Protein AF-A0A6J4WET4-F1 (afdb_monomer)

Mean predicted aligned error: 4.83 Å

Secondary structure (DSSP, 8-state):
-HHHHHHHHHTT-TTTTGGG-BTTHHHHHS---B-TTSHHHHHHHHHHHHHHHTTSSGGGHHHHHH--B-SS--HHHHHHHHHHHHHHHHHHHHTT--SS--HHHHHHHHHTSTT--B-STT---

pLDDT: mean 90.38, std 11.82, range [36.28, 98.25]

Radius of gyration: 15.35 Å; Cα contacts (8 Å, |Δi|>4): 142; chains: 1; bounding box: 39×30×39 Å

Solvent-accessible surface area (backbone atoms only — not comparable to full-atom values): 6963 Å² total; per-residue (Å²): 106,51,70,52,48,48,55,16,29,59,73,61,41,95,58,21,53,66,66,31,43,34,55,63,36,62,68,69,50,44,86,61,56,18,15,63,90,39,71,72,34,30,53,50,38,52,50,51,51,50,39,31,74,73,66,44,67,54,90,44,44,70,50,55,74,76,51,38,64,43,85,43,88,34,64,70,38,52,51,39,21,48,55,44,38,54,57,54,50,52,51,39,50,71,71,75,56,57,91,51,58,53,48,70,54,49,30,53,22,46,52,42,22,81,91,43,45,67,46,83,90,76,83,83,129

Foldseek 3Di:
DLVQLVVQLVVCPDCSQVLLQKVPLVVLSHQQQAACVDPVSVVVNVVVLVCCVVPHPVVCVVVNVVPRHNNDHCVQQVVQLVVLCVVQVVVCCVVPNDSHDDSPSSNSSSVSGPPMDGNPPPPDD

Structure (mmCIF, N/CA/C/O backbone):
data_AF-A0A6J4WET4-F1
#
_entry.id   AF-A0A6J4WET4-F1
#
loop_
_atom_site.group_PDB
_atom_site.id
_atom_site.type_symbol
_atom_site.label_atom_id
_atom_site.label_alt_id
_atom_site.label_comp_id
_atom_site.label_asym_id
_atom_site.label_entity_id
_atom_site.label_seq_id
_atom_site.pdbx_PDB_ins_code
_atom_site.Cartn_x
_atom_site.Cartn_y
_atom_site.Cartn_z
_atom_site.occupancy
_atom_site.B_iso_or_equiv
_atom_site.auth_seq_id
_atom_site.auth_comp_id
_atom_site.auth_asym_id
_atom_site.auth_atom_id
_atom_site.pdbx_PDB_model_num
ATOM 1 N N . MET A 1 1 ? -5.208 -4.267 -2.795 1.00 93.81 1 MET A N 1
ATOM 2 C CA . MET A 1 1 ? -3.913 -3.807 -3.335 1.00 93.81 1 MET A CA 1
ATOM 3 C C . MET A 1 1 ? -2.748 -4.424 -2.567 1.00 93.81 1 MET A C 1
ATOM 5 O O . MET A 1 1 ? -2.194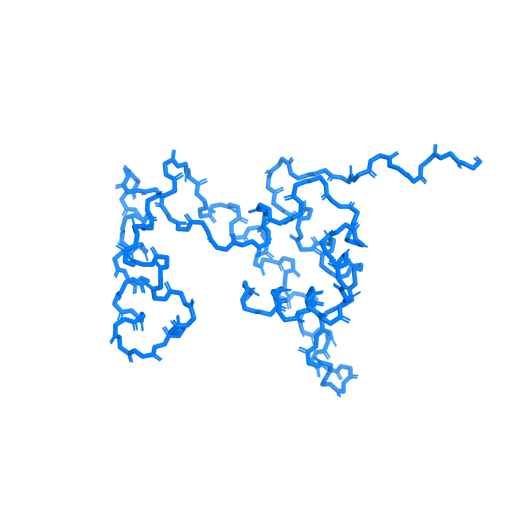 -5.370 -3.092 1.00 93.81 1 MET A O 1
ATOM 9 N N . PHE A 1 2 ? -2.435 -4.007 -1.330 1.00 95.06 2 PHE A N 1
ATOM 10 C CA . PHE A 1 2 ? -1.256 -4.502 -0.584 1.00 95.06 2 PHE A CA 1
ATOM 11 C C . PHE A 1 2 ? -1.143 -6.025 -0.460 1.00 95.06 2 PHE A C 1
ATOM 13 O O . PHE A 1 2 ? -0.083 -6.573 -0.719 1.00 95.06 2 PHE A O 1
ATOM 20 N N . ARG A 1 3 ? -2.248 -6.718 -0.157 1.00 93.06 3 ARG A N 1
ATOM 21 C CA . ARG A 1 3 ? -2.295 -8.189 -0.157 1.00 93.06 3 ARG A CA 1
ATOM 22 C C . ARG A 1 3 ? -1.837 -8.790 -1.495 1.00 93.06 3 ARG A C 1
ATOM 24 O O . ARG A 1 3 ? -1.048 -9.719 -1.512 1.00 93.06 3 ARG A O 1
ATOM 31 N N . VAL A 1 4 ? -2.319 -8.241 -2.611 1.00 93.75 4 VAL A N 1
ATOM 32 C CA . VAL A 1 4 ? -1.961 -8.711 -3.961 1.00 93.75 4 VAL A CA 1
ATOM 33 C C . VAL A 1 4 ? -0.497 -8.409 -4.267 1.00 93.75 4 VAL A C 1
ATOM 35 O O . VAL A 1 4 ? 0.180 -9.266 -4.816 1.00 93.75 4 VAL A O 1
ATOM 38 N N . ILE A 1 5 ? -0.001 -7.226 -3.884 1.00 95.69 5 ILE A N 1
ATOM 39 C CA . ILE A 1 5 ? 1.420 -6.873 -4.017 1.00 95.69 5 ILE A CA 1
ATOM 40 C C . ILE A 1 5 ? 2.277 -7.895 -3.268 1.00 95.69 5 ILE A C 1
ATOM 42 O O . ILE A 1 5 ? 3.166 -8.472 -3.874 1.00 95.69 5 ILE A O 1
ATOM 46 N N . HIS A 1 6 ? 1.960 -8.176 -2.000 1.00 94.12 6 HIS A N 1
ATOM 47 C CA . HIS A 1 6 ? 2.685 -9.153 -1.185 1.00 94.12 6 HIS A CA 1
ATOM 48 C C . HIS A 1 6 ? 2.751 -10.531 -1.849 1.00 94.12 6 HIS A C 1
ATOM 50 O O . HIS A 1 6 ? 3.841 -11.029 -2.099 1.00 94.12 6 HIS A O 1
ATOM 56 N N . PHE A 1 7 ? 1.599 -11.099 -2.218 1.00 92.81 7 PHE A N 1
ATOM 57 C CA . PHE A 1 7 ? 1.554 -12.401 -2.888 1.00 92.81 7 PHE A CA 1
ATOM 58 C C . PHE A 1 7 ? 2.285 -12.405 -4.232 1.00 92.81 7 PHE A C 1
ATOM 60 O O . PHE A 1 7 ? 2.899 -13.399 -4.605 1.00 92.81 7 PHE A O 1
ATOM 67 N N . SER A 1 8 ? 2.231 -11.295 -4.970 1.00 94.81 8 SER A N 1
ATOM 68 C CA . SER A 1 8 ? 2.933 -11.192 -6.248 1.00 94.81 8 SER A CA 1
ATOM 69 C C . SER A 1 8 ? 4.440 -11.139 -6.063 1.00 94.81 8 SER A C 1
ATOM 71 O O . SER A 1 8 ? 5.154 -11.726 -6.861 1.00 94.81 8 SER A O 1
ATOM 73 N N . VAL A 1 9 ? 4.917 -10.477 -5.008 1.00 95.62 9 VAL A N 1
ATOM 74 C CA . VAL A 1 9 ? 6.337 -10.451 -4.654 1.00 95.62 9 VAL A CA 1
ATOM 75 C 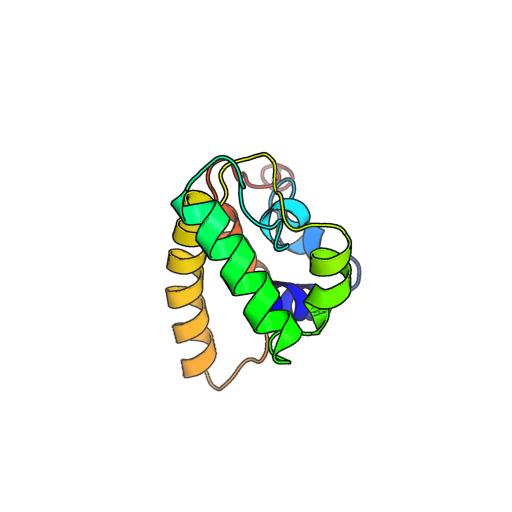C . VAL A 1 9 ? 6.823 -11.822 -4.206 1.00 95.62 9 VAL A C 1
ATOM 77 O O . VAL A 1 9 ? 7.869 -12.255 -4.669 1.00 95.62 9 VAL A O 1
ATOM 80 N N . GLU A 1 10 ? 6.057 -12.536 -3.380 1.00 93.94 10 GLU A N 1
ATOM 81 C CA . GLU A 1 10 ? 6.395 -13.915 -2.998 1.00 93.94 10 GLU A CA 1
ATOM 82 C C . GLU A 1 10 ? 6.505 -14.831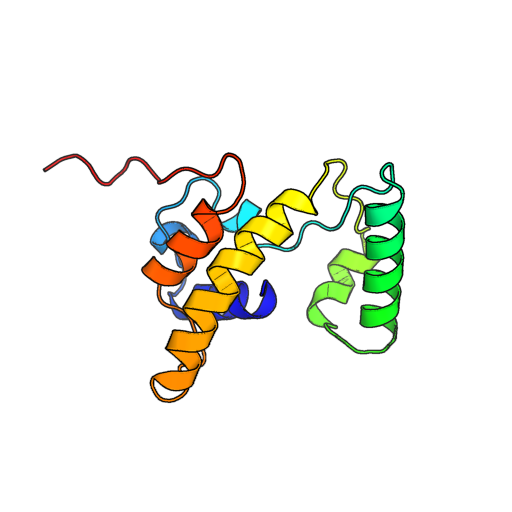 -4.226 1.00 93.94 10 GLU A C 1
ATOM 84 O O . GLU A 1 10 ? 7.403 -15.666 -4.300 1.00 93.94 10 GLU A O 1
ATOM 89 N N . ALA A 1 11 ? 5.650 -14.629 -5.235 1.00 93.31 11 ALA A N 1
ATOM 90 C CA . ALA A 1 11 ? 5.710 -15.366 -6.496 1.00 93.31 11 ALA A CA 1
ATOM 91 C C . ALA A 1 11 ? 6.935 -15.022 -7.372 1.00 93.31 11 ALA A C 1
ATOM 93 O O . ALA A 1 11 ? 7.252 -15.783 -8.285 1.00 93.31 11 ALA A O 1
ATOM 94 N N . LEU A 1 12 ? 7.628 -13.904 -7.117 1.00 93.56 12 LEU A N 1
ATOM 95 C CA . LEU A 1 12 ? 8.895 -13.561 -7.778 1.00 93.56 12 LEU A CA 1
ATOM 96 C C . LEU A 1 12 ? 10.109 -14.261 -7.140 1.00 93.56 12 LEU A C 1
ATOM 98 O O . LEU A 1 12 ? 11.200 -14.198 -7.704 1.00 93.56 12 LEU A O 1
ATOM 102 N N . GLY A 1 13 ? 9.931 -14.939 -6.002 1.00 92.25 13 GLY A N 1
ATOM 103 C CA . GLY A 1 13 ? 10.987 -15.655 -5.288 1.00 92.25 13 GLY A CA 1
ATOM 104 C C . GLY A 1 13 ? 11.659 -14.833 -4.184 1.00 92.25 13 GLY A C 1
ATOM 105 O O . GLY A 1 13 ? 11.167 -13.785 -3.768 1.00 92.25 13 GLY A O 1
ATOM 106 N N . GLU A 1 14 ? 12.794 -15.336 -3.693 1.00 87.31 14 GLU A N 1
ATOM 107 C CA . GLU A 1 14 ? 13.473 -14.851 -2.478 1.00 87.31 14 GLU A CA 1
ATOM 108 C C . GLU A 1 14 ? 13.873 -13.364 -2.549 1.00 87.31 14 GLU A C 1
ATOM 110 O O . GLU A 1 14 ? 13.685 -12.629 -1.583 1.00 87.31 14 GLU A O 1
ATOM 115 N N . ASN A 1 15 ? 14.284 -12.885 -3.730 1.00 90.25 15 ASN A N 1
ATOM 116 C CA . ASN A 1 15 ? 14.648 -11.482 -3.990 1.00 90.25 15 ASN A CA 1
ATOM 117 C C . ASN A 1 15 ? 13.522 -10.703 -4.693 1.00 90.25 15 ASN A C 1
ATOM 119 O O . ASN A 1 15 ? 13.765 -9.803 -5.501 1.00 90.25 15 ASN A O 1
ATOM 123 N N . GLY A 1 16 ? 12.266 -11.074 -4.435 1.00 92.88 16 GLY A N 1
ATOM 124 C CA . GLY A 1 16 ? 11.121 -10.554 -5.176 1.00 92.88 16 GLY A CA 1
ATOM 125 C C . GLY A 1 16 ? 10.957 -9.033 -5.101 1.00 92.88 16 GLY A C 1
ATOM 126 O O . GLY A 1 16 ? 10.470 -8.442 -6.059 1.00 92.88 16 GLY A O 1
ATOM 127 N N . TRP A 1 17 ? 11.372 -8.389 -4.002 1.00 95.62 17 TRP A N 1
ATOM 128 C CA . TRP A 1 17 ? 11.351 -6.924 -3.879 1.00 95.62 17 TRP A CA 1
ATOM 129 C C . TRP A 1 17 ? 12.401 -6.250 -4.768 1.00 95.62 17 TRP A C 1
ATOM 131 O O . TRP A 1 17 ? 12.077 -5.268 -5.436 1.00 95.62 17 TRP A O 1
ATOM 141 N N . ASP A 1 18 ? 13.613 -6.804 -4.829 1.00 94.00 18 ASP A N 1
ATOM 142 C CA . ASP A 1 18 ? 14.716 -6.272 -5.639 1.00 94.00 18 ASP A CA 1
ATOM 143 C C . ASP A 1 18 ? 14.428 -6.428 -7.137 1.00 94.00 18 ASP A C 1
ATOM 145 O O . ASP A 1 18 ? 14.700 -5.534 -7.937 1.00 94.00 18 ASP A O 1
ATOM 149 N N . ALA A 1 19 ? 13.767 -7.525 -7.520 1.00 93.56 19 ALA A N 1
ATOM 150 C CA . ALA A 1 19 ? 13.356 -7.789 -8.898 1.00 93.56 19 ALA A CA 1
ATOM 151 C C . ALA A 1 19 ? 12.385 -6.735 -9.475 1.00 93.56 19 ALA A C 1
ATOM 153 O O . ALA A 1 19 ? 12.197 -6.666 -10.691 1.00 93.56 19 ALA A O 1
ATOM 154 N N . ILE A 1 20 ? 11.757 -5.905 -8.632 1.00 95.94 20 ILE A N 1
ATOM 155 C CA . ILE A 1 20 ? 10.855 -4.826 -9.065 1.00 95.94 20 ILE A CA 1
ATOM 156 C C . ILE A 1 20 ? 11.646 -3.631 -9.630 1.00 95.94 20 ILE A C 1
ATOM 158 O O . ILE A 1 20 ? 11.118 -2.876 -10.453 1.00 95.94 20 ILE A O 1
ATOM 162 N N . GLY A 1 21 ? 12.904 -3.444 -9.212 1.00 95.12 21 GLY A N 1
ATOM 163 C CA . GLY A 1 21 ? 13.753 -2.330 -9.643 1.00 95.12 21 GLY A CA 1
ATOM 164 C C . GLY A 1 21 ? 13.214 -0.958 -9.223 1.00 95.12 21 GLY A C 1
ATOM 165 O O . GLY A 1 21 ? 13.191 -0.022 -10.029 1.00 95.12 21 GLY A O 1
ATOM 166 N N . VAL A 1 22 ? 12.710 -0.847 -7.992 1.00 96.44 22 VAL A N 1
ATOM 167 C CA . VAL A 1 22 ? 12.232 0.407 -7.390 1.00 96.44 22 VAL A CA 1
ATOM 168 C C . VAL A 1 22 ? 12.937 0.613 -6.058 1.00 96.44 22 VAL A C 1
ATOM 170 O O . VAL A 1 22 ? 12.832 -0.222 -5.159 1.00 96.44 22 VAL A O 1
ATOM 173 N N . LYS A 1 23 ? 13.549 1.788 -5.884 1.00 95.75 23 LYS A N 1
ATOM 174 C CA . LYS A 1 23 ? 14.194 2.171 -4.627 1.00 95.75 23 LYS A CA 1
ATOM 175 C C . LYS A 1 23 ? 13.197 2.074 -3.485 1.00 95.75 23 LYS A C 1
ATOM 177 O O . LYS A 1 23 ? 12.124 2.677 -3.540 1.00 95.75 23 LYS A O 1
ATOM 182 N N . ASN A 1 24 ? 13.573 1.365 -2.422 1.00 94.50 24 ASN A N 1
ATOM 183 C CA . ASN A 1 24 ? 12.713 1.112 -1.264 1.00 94.50 24 ASN A CA 1
ATOM 184 C C . ASN A 1 24 ? 11.374 0.440 -1.639 1.00 94.50 24 ASN A C 1
ATOM 186 O O . ASN A 1 24 ? 10.343 0.750 -1.036 1.00 94.50 24 ASN A O 1
ATOM 190 N N . ALA A 1 25 ? 11.367 -0.472 -2.621 1.00 96.50 25 ALA A N 1
ATOM 1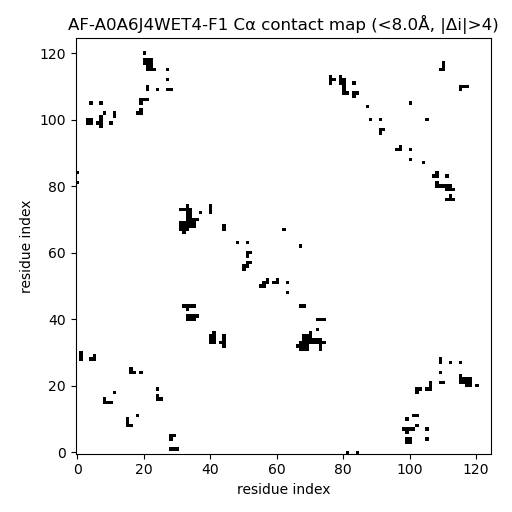91 C CA . ALA A 1 25 ? 10.158 -1.148 -3.097 1.00 96.50 25 ALA A CA 1
ATOM 192 C C . ALA A 1 25 ? 9.307 -1.729 -1.957 1.00 96.50 25 ALA A C 1
ATOM 194 O O . ALA A 1 25 ? 8.096 -1.513 -1.910 1.00 96.50 25 ALA A O 1
ATOM 195 N N . GLU A 1 26 ? 9.941 -2.399 -0.994 1.00 96.06 26 GLU A N 1
ATOM 196 C CA . GLU A 1 26 ? 9.263 -2.973 0.170 1.00 96.06 26 GLU A CA 1
ATOM 197 C C . GLU A 1 26 ? 8.554 -1.910 1.024 1.00 96.06 26 GLU A C 1
ATOM 199 O O . GLU A 1 26 ? 7.449 -2.135 1.526 1.00 96.06 26 GLU A O 1
ATOM 204 N N . TRP A 1 27 ? 9.157 -0.726 1.172 1.00 94.31 27 TRP A N 1
ATOM 205 C CA . TRP A 1 27 ? 8.568 0.368 1.939 1.00 94.31 27 TRP A CA 1
ATOM 206 C C . TRP A 1 27 ? 7.266 0.856 1.303 1.00 94.31 27 TRP A C 1
ATOM 208 O O . TRP A 1 27 ? 6.277 1.028 2.017 1.00 94.31 27 TRP A O 1
ATOM 218 N N . PHE A 1 28 ? 7.253 1.031 -0.022 1.00 95.88 28 PHE A N 1
ATOM 219 C CA . PHE A 1 28 ? 6.057 1.426 -0.771 1.00 95.88 28 PHE A CA 1
ATOM 220 C C . PHE A 1 28 ? 5.034 0.288 -0.858 1.00 95.88 28 PHE A C 1
ATOM 222 O O . PHE A 1 28 ? 3.829 0.523 -0.796 1.00 95.88 28 PHE A O 1
ATOM 229 N N . GLY A 1 29 ? 5.498 -0.953 -1.000 1.00 95.06 29 GLY A N 1
ATOM 230 C CA . GLY A 1 29 ? 4.664 -2.127 -1.240 1.00 95.06 29 GLY A CA 1
ATOM 231 C C . GLY A 1 29 ? 3.993 -2.718 -0.002 1.00 95.06 29 GLY A C 1
ATOM 232 O O . GLY A 1 29 ? 3.142 -3.599 -0.147 1.00 95.06 29 GLY A O 1
ATOM 233 N N . LYS A 1 30 ? 4.323 -2.248 1.206 1.00 94.31 30 LYS A N 1
ATOM 234 C CA . LYS A 1 30 ? 3.693 -2.677 2.463 1.00 94.31 30 LYS A CA 1
ATOM 235 C C . LYS A 1 30 ? 2.752 -1.610 3.011 1.00 94.31 30 LYS A C 1
ATOM 237 O O . LYS A 1 30 ? 3.037 -0.419 2.968 1.00 94.31 30 LYS A O 1
ATOM 242 N N . PHE A 1 31 ? 1.635 -2.046 3.591 1.00 94.38 31 PHE A N 1
ATOM 243 C CA . PHE A 1 31 ? 0.732 -1.143 4.301 1.00 94.38 31 PHE A CA 1
ATOM 244 C C . PHE A 1 31 ? 1.423 -0.586 5.555 1.00 94.38 31 PHE A C 1
ATOM 246 O O . PHE A 1 31 ? 1.924 -1.351 6.379 1.00 94.38 31 PHE A O 1
ATOM 253 N N . LYS A 1 32 ? 1.451 0.743 5.702 1.00 92.69 32 LYS A N 1
ATOM 254 C CA . LYS A 1 32 ? 2.151 1.441 6.798 1.00 92.69 32 LYS A CA 1
ATOM 255 C C . LYS A 1 32 ? 1.205 2.038 7.838 1.00 92.69 32 LYS A C 1
ATOM 257 O O . LYS A 1 32 ? 1.671 2.662 8.784 1.00 92.69 32 LYS A O 1
ATOM 262 N N . GLY A 1 33 ? -0.106 1.867 7.666 1.00 94.94 33 GLY A N 1
ATOM 263 C CA . GLY A 1 33 ? -1.096 2.596 8.448 1.00 94.94 33 GLY A CA 1
ATOM 264 C C . GLY A 1 33 ? -1.400 3.978 7.865 1.00 94.94 33 GLY A C 1
ATOM 265 O O . GLY A 1 33 ? -1.258 4.190 6.658 1.00 94.94 33 GLY A O 1
ATOM 266 N N . PHE A 1 34 ? -1.846 4.879 8.732 1.00 97.19 34 PHE A N 1
ATOM 267 C CA . PHE A 1 34 ? -2.390 6.204 8.432 1.00 97.19 34 PHE A CA 1
ATOM 268 C C . PHE A 1 34 ? -1.928 7.213 9.493 1.00 97.19 34 PHE A C 1
ATOM 270 O O . PHE A 1 34 ? -1.652 6.822 10.629 1.00 97.19 34 PHE A O 1
ATOM 277 N N . ASP A 1 35 ? -1.857 8.502 9.154 1.00 96.94 35 ASP A N 1
ATOM 278 C CA . ASP A 1 35 ? -1.472 9.537 10.117 1.00 96.94 35 ASP A CA 1
ATOM 279 C C . ASP A 1 35 ? -2.648 9.880 11.036 1.00 96.94 35 ASP A C 1
ATOM 281 O O . ASP A 1 35 ? -3.678 10.397 10.601 1.00 96.94 35 ASP A O 1
ATOM 285 N N . HIS A 1 36 ? -2.496 9.622 12.332 1.00 95.56 36 HIS A N 1
ATOM 286 C CA . HIS A 1 36 ? -3.546 9.919 13.306 1.00 95.56 36 HIS A CA 1
ATOM 287 C C . HIS A 1 36 ? -3.756 11.427 13.521 1.00 95.56 36 HIS A C 1
ATOM 289 O O . HIS A 1 36 ? -4.807 11.818 14.026 1.00 95.56 36 HIS A O 1
ATOM 295 N N . GLN A 1 37 ? -2.794 12.272 13.132 1.00 96.19 37 GLN A N 1
ATOM 296 C CA . GLN A 1 37 ? -2.906 13.732 13.244 1.00 96.19 37 GLN A CA 1
ATOM 297 C C . GLN A 1 37 ? -3.752 14.355 12.127 1.00 96.19 37 GLN A C 1
ATOM 299 O O . GLN A 1 37 ? -4.102 15.533 12.183 1.00 96.19 37 GLN A O 1
ATOM 304 N N . ARG A 1 38 ? -4.098 13.584 11.091 1.00 96.12 38 ARG A N 1
ATOM 305 C CA . ARG A 1 38 ? -4.963 14.028 9.997 1.00 96.12 38 ARG A CA 1
ATOM 306 C C . ARG A 1 38 ? -6.336 13.409 10.181 1.00 96.12 38 ARG A C 1
ATOM 308 O O . ARG A 1 38 ? -6.471 12.195 10.128 1.00 96.12 38 ARG A O 1
ATOM 315 N N . GLU A 1 39 ? -7.366 14.235 10.339 1.00 96.31 39 GLU A N 1
ATOM 316 C CA . GLU A 1 39 ? -8.728 13.787 10.672 1.00 96.31 39 GLU A CA 1
ATOM 317 C C . GLU A 1 39 ? -9.215 12.616 9.798 1.00 96.31 39 GLU A C 1
ATOM 319 O O . GLU A 1 39 ? -9.581 11.556 10.307 1.00 96.31 39 GLU A O 1
ATOM 324 N N . ARG A 1 40 ? -9.133 12.768 8.470 1.00 97.00 40 ARG A N 1
ATOM 325 C CA . ARG A 1 40 ? -9.539 11.726 7.516 1.00 97.00 40 ARG A CA 1
ATOM 326 C C . ARG A 1 40 ? -8.739 10.433 7.683 1.00 97.00 40 ARG A C 1
ATOM 328 O O . ARG A 1 40 ? -9.297 9.345 7.604 1.00 97.00 40 ARG A O 1
ATOM 335 N N . GLU A 1 41 ? -7.434 10.535 7.889 1.00 97.75 41 GLU A N 1
ATOM 336 C CA . GLU A 1 41 ? -6.562 9.370 8.038 1.00 97.75 41 GLU A CA 1
ATOM 337 C C . GLU A 1 41 ? -6.732 8.693 9.401 1.00 97.75 41 GLU A C 1
ATOM 339 O O . GLU A 1 41 ? -6.729 7.467 9.471 1.00 97.75 41 GLU A O 1
ATOM 344 N N . SER A 1 42 ? -7.008 9.457 10.457 1.00 96.12 42 SER A N 1
ATOM 345 C CA . SER A 1 42 ? -7.397 8.942 11.771 1.00 96.12 42 SER A CA 1
ATOM 346 C C . SER A 1 42 ? -8.680 8.106 11.692 1.00 96.12 42 SER A C 1
ATOM 348 O O . SER A 1 42 ? -8.727 6.972 12.177 1.00 96.12 42 SER A O 1
ATOM 350 N N . GLN A 1 43 ? -9.699 8.595 10.974 1.00 96.69 43 GLN A N 1
ATOM 351 C CA . GLN A 1 43 ? -10.921 7.828 10.706 1.00 96.69 43 GLN A CA 1
ATOM 352 C C . GLN A 1 43 ? -10.622 6.540 9.920 1.00 96.69 43 GLN A C 1
ATOM 354 O O . GLN A 1 43 ? -11.137 5.472 10.256 1.00 96.69 43 GLN A O 1
ATOM 359 N N . MET A 1 44 ? 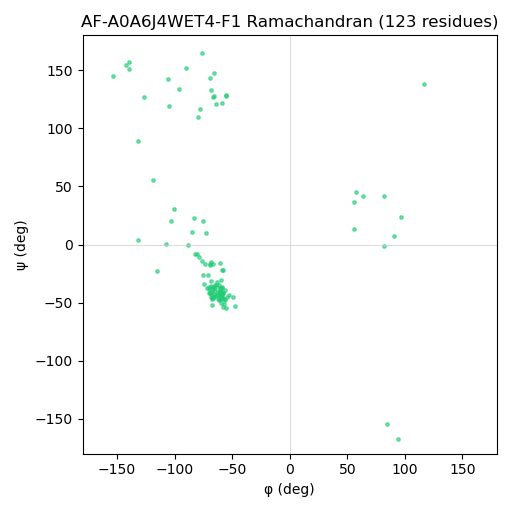-9.745 6.601 8.912 1.00 96.25 44 MET A N 1
ATOM 360 C CA . MET A 1 44 ? -9.330 5.421 8.142 1.00 96.25 44 MET A CA 1
ATOM 361 C C . MET A 1 44 ? -8.525 4.414 8.974 1.00 96.25 44 MET A C 1
ATOM 363 O O . MET A 1 44 ? -8.704 3.205 8.802 1.00 96.25 44 MET A O 1
ATOM 367 N N . ALA A 1 45 ? -7.682 4.872 9.902 1.00 95.06 45 ALA A N 1
ATOM 368 C CA . ALA A 1 45 ? -6.998 4.019 10.872 1.00 95.06 45 ALA A CA 1
ATOM 369 C C . ALA A 1 45 ? -8.009 3.293 11.770 1.00 95.06 45 ALA A C 1
ATOM 371 O O . ALA A 1 45 ? -7.951 2.068 11.915 1.00 95.06 45 ALA A O 1
ATOM 372 N N . GLY A 1 46 ? -8.986 4.032 12.311 1.00 94.56 46 GLY A N 1
ATOM 373 C CA . GLY A 1 46 ? -10.079 3.480 13.110 1.00 94.56 46 GLY A CA 1
ATOM 374 C C . GLY A 1 46 ? -10.881 2.430 12.342 1.00 94.56 46 GLY A C 1
ATOM 375 O O . GLY A 1 46 ? -11.104 1.324 12.842 1.00 94.56 46 GLY A O 1
ATOM 376 N N . TYR A 1 47 ? -11.229 2.726 11.089 1.00 95.62 47 TYR A N 1
ATOM 377 C CA . TYR A 1 47 ? -11.946 1.793 10.226 1.00 95.62 47 TYR A CA 1
ATOM 378 C C . TYR A 1 47 ? -11.116 0.548 9.892 1.00 95.62 47 TYR A C 1
ATOM 380 O O . TYR A 1 47 ? -11.626 -0.568 9.948 1.00 95.62 47 TYR A O 1
ATOM 388 N N . THR A 1 48 ? -9.816 0.700 9.637 1.00 94.50 48 THR A N 1
ATOM 389 C CA . THR A 1 48 ? -8.904 -0.432 9.399 1.00 94.50 48 THR A CA 1
ATOM 390 C C . THR A 1 48 ? -8.850 -1.358 10.613 1.00 94.50 48 THR A C 1
ATOM 392 O O . THR A 1 48 ? -8.971 -2.575 10.476 1.00 94.50 48 THR A O 1
ATOM 395 N N . LYS A 1 49 ? -8.748 -0.792 11.822 1.00 93.94 49 LYS A N 1
ATOM 396 C CA . LYS A 1 49 ? -8.792 -1.553 13.078 1.00 93.94 49 LYS A CA 1
ATOM 397 C C . LYS A 1 49 ? -10.116 -2.295 13.247 1.00 93.94 49 LYS A C 1
ATOM 399 O O . LYS A 1 49 ? -10.106 -3.452 13.662 1.00 93.94 49 LYS A O 1
ATOM 404 N N . TYR A 1 50 ? -11.239 -1.652 12.929 1.00 95.06 50 TYR A N 1
ATOM 405 C CA . TYR A 1 50 ? -12.555 -2.290 12.951 1.00 95.06 50 TYR A CA 1
ATOM 406 C C . TYR A 1 50 ? -12.634 -3.473 11.975 1.00 95.06 50 TYR A C 1
ATOM 408 O O . TYR A 1 50 ? -13.068 -4.551 12.369 1.00 95.06 50 TYR A O 1
ATOM 416 N N . LEU A 1 51 ? -12.170 -3.300 10.735 1.00 95.25 51 LEU A N 1
ATOM 417 C CA . LEU A 1 51 ? -12.192 -4.341 9.704 1.00 95.25 51 LEU A CA 1
ATOM 418 C C . LEU A 1 51 ? -11.359 -5.571 10.087 1.00 95.25 51 LEU A C 1
ATOM 420 O O . LEU A 1 51 ? -11.813 -6.697 9.912 1.00 95.25 51 LEU A O 1
ATOM 424 N N . VAL A 1 52 ? -10.170 -5.357 10.656 1.00 94.12 52 VAL A N 1
ATOM 425 C CA . VAL A 1 52 ? -9.316 -6.452 11.139 1.00 94.12 52 VAL A CA 1
ATOM 426 C C . VAL A 1 52 ? -9.958 -7.179 12.315 1.00 94.12 52 VAL A C 1
ATOM 428 O O . VAL A 1 52 ? -9.991 -8.407 12.330 1.00 94.12 52 VAL A O 1
ATOM 431 N N . LYS A 1 53 ? -10.551 -6.442 13.262 1.00 92.44 53 LYS A N 1
ATOM 432 C CA . LYS A 1 53 ? -11.298 -7.036 14.381 1.00 92.44 53 LYS A CA 1
ATOM 433 C C . LYS A 1 53 ? -12.531 -7.824 13.936 1.00 92.44 53 LYS A C 1
ATOM 435 O O . LYS A 1 53 ? -12.870 -8.802 14.588 1.00 92.44 53 LYS A O 1
ATOM 440 N N . SER A 1 54 ? -13.191 -7.418 12.851 1.00 95.12 54 SER A N 1
ATOM 441 C CA . SER A 1 54 ? -14.350 -8.124 12.287 1.00 95.12 54 SER A CA 1
ATOM 442 C C . SER A 1 54 ? -13.974 -9.269 11.338 1.00 95.12 54 SER A C 1
ATOM 444 O O . SER A 1 54 ? -14.840 -9.817 10.661 1.00 95.12 54 SER A O 1
ATOM 446 N N . GLY A 1 55 ? -12.695 -9.659 11.294 1.00 92.25 55 GLY A N 1
ATOM 447 C CA . GLY A 1 55 ? -12.224 -10.835 10.561 1.00 92.25 55 GLY A CA 1
ATOM 448 C C . GLY A 1 55 ? -11.807 -10.572 9.113 1.00 92.25 55 GLY A C 1
ATOM 449 O O . GLY A 1 55 ? -11.504 -11.517 8.386 1.00 92.25 55 GLY A O 1
ATOM 450 N N . ARG A 1 56 ? -11.747 -9.314 8.657 1.00 93.00 56 ARG A N 1
ATOM 451 C CA . ARG A 1 56 ? -11.239 -8.972 7.317 1.00 93.00 56 ARG A CA 1
ATOM 452 C C . ARG A 1 56 ? -9.770 -8.566 7.385 1.00 93.00 56 ARG A C 1
ATOM 454 O O . ARG A 1 56 ? -9.399 -7.720 8.182 1.00 93.00 56 ARG A O 1
ATOM 461 N N . TRP A 1 57 ? -8.945 -9.100 6.485 1.00 89.88 57 TRP A N 1
ATOM 462 C CA . TRP A 1 57 ? -7.499 -8.820 6.440 1.00 89.88 57 TRP A CA 1
ATOM 463 C C . TRP A 1 57 ? -6.761 -9.167 7.745 1.00 89.88 57 TRP A C 1
ATOM 465 O O . TRP A 1 57 ? -5.939 -8.392 8.235 1.00 89.88 57 TRP A O 1
ATOM 475 N N . THR A 1 58 ? -7.057 -10.339 8.313 1.00 89.88 58 THR A N 1
ATOM 476 C CA . THR A 1 58 ? -6.464 -10.836 9.567 1.00 89.88 58 THR A CA 1
ATOM 477 C C . THR A 1 58 ? -4.941 -10.956 9.516 1.00 89.88 58 THR A C 1
ATOM 479 O O . THR A 1 58 ? -4.288 -10.837 10.548 1.00 89.88 58 THR A O 1
ATOM 482 N N . GLU A 1 59 ? -4.336 -11.060 8.329 1.00 85.75 59 GLU A N 1
ATOM 483 C CA . GLU A 1 59 ? -2.882 -10.981 8.160 1.00 85.75 59 GLU A CA 1
ATOM 484 C C . GLU A 1 59 ? -2.277 -9.665 8.693 1.00 85.75 59 GLU A C 1
ATOM 486 O O . GLU A 1 59 ? -1.098 -9.616 9.038 1.00 85.75 59 GLU A O 1
ATOM 491 N N . GLN A 1 60 ? -3.080 -8.602 8.820 1.00 87.31 60 GLN A N 1
ATOM 492 C CA . GLN A 1 60 ? -2.667 -7.306 9.367 1.00 87.31 60 GLN A CA 1
ATOM 493 C C . GLN A 1 60 ? -2.821 -7.206 10.892 1.00 87.31 60 GLN A C 1
ATOM 495 O O . GLN A 1 60 ? -2.482 -6.175 11.473 1.00 87.31 60 GLN A O 1
ATOM 500 N N . GLU A 1 61 ? -3.298 -8.246 11.581 1.00 89.62 61 GLU A N 1
ATOM 501 C CA . GLU A 1 61 ? -3.585 -8.195 13.020 1.00 89.62 61 GLU A CA 1
ATOM 502 C C . GLU A 1 61 ? -2.355 -7.814 13.853 1.00 89.62 61 GLU A C 1
ATOM 504 O O . GLU A 1 61 ? -2.445 -6.971 14.749 1.00 89.62 61 GLU A O 1
ATOM 509 N N . LYS A 1 62 ? -1.180 -8.365 13.521 1.00 88.19 62 LYS A N 1
ATOM 510 C CA . LYS A 1 62 ? 0.081 -8.014 14.194 1.00 88.19 62 LYS A CA 1
ATOM 511 C C . LYS A 1 62 ? 0.407 -6.525 14.051 1.00 88.19 62 LYS A C 1
ATOM 513 O O . LYS A 1 62 ? 0.838 -5.908 15.022 1.00 88.19 62 LYS A O 1
ATOM 518 N N . LEU A 1 63 ? 0.187 -5.945 12.868 1.00 85.75 63 LEU A N 1
ATOM 519 C CA . LEU A 1 63 ? 0.404 -4.518 12.623 1.00 85.75 63 LEU A CA 1
ATOM 520 C C . LEU A 1 63 ? -0.603 -3.675 13.413 1.00 85.75 63 LEU A C 1
ATOM 522 O O . LEU A 1 63 ? -0.214 -2.746 14.112 1.00 85.75 63 LEU A O 1
ATOM 526 N N . VAL A 1 64 ? -1.886 -4.042 13.378 1.00 88.69 64 VAL A N 1
ATOM 527 C CA . VAL A 1 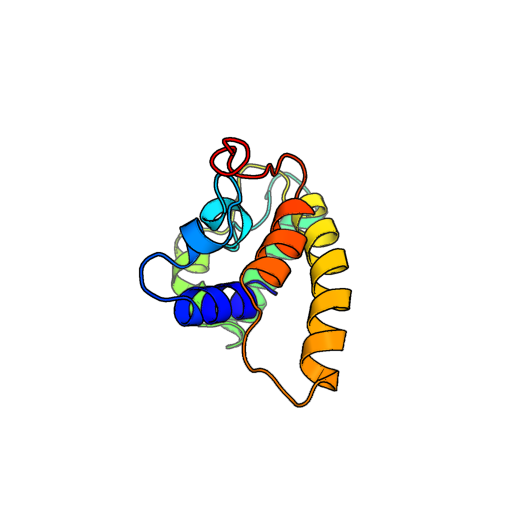64 ? -2.945 -3.336 14.115 1.00 88.69 64 VAL A CA 1
ATOM 528 C C . VAL A 1 64 ? -2.708 -3.354 15.627 1.00 88.69 64 VAL A C 1
ATOM 530 O O . VAL A 1 64 ? -2.963 -2.346 16.285 1.00 88.69 64 VAL A O 1
ATOM 533 N N . LYS A 1 65 ? -2.187 -4.456 16.182 1.00 88.00 65 LYS A N 1
ATOM 534 C CA . LYS A 1 65 ? -1.808 -4.556 17.603 1.00 88.00 65 LYS A CA 1
ATOM 535 C C . LYS A 1 65 ? -0.615 -3.668 17.961 1.00 88.00 65 LYS A C 1
ATOM 537 O O . LYS A 1 65 ? -0.627 -3.066 19.028 1.00 88.00 65 LYS A O 1
ATOM 542 N N . LYS A 1 66 ? 0.388 -3.571 17.081 1.00 85.88 66 LYS A N 1
ATOM 543 C CA . LYS A 1 66 ? 1.557 -2.688 17.265 1.00 85.88 66 LYS A CA 1
ATOM 544 C C . LYS A 1 66 ? 1.216 -1.203 17.105 1.00 85.88 66 LYS A C 1
ATOM 546 O O . LYS A 1 66 ? 1.886 -0.363 17.691 1.00 85.88 66 LYS A O 1
ATOM 551 N N . GLY A 1 67 ? 0.172 -0.899 16.339 1.00 85.31 67 GLY A N 1
ATOM 552 C CA . GLY A 1 67 ? -0.282 0.454 16.043 1.00 85.31 67 GLY A CA 1
ATOM 553 C C . GLY A 1 67 ? -0.164 0.772 14.554 1.00 85.31 67 GLY A C 1
ATOM 554 O O . GLY A 1 67 ? 0.817 0.435 13.900 1.00 85.31 67 GLY A O 1
ATOM 555 N N . THR A 1 68 ? -1.187 1.438 14.019 1.00 87.69 68 THR A N 1
ATOM 556 C CA . THR A 1 68 ? -1.277 1.839 12.604 1.00 87.69 68 THR A CA 1
ATOM 557 C C . THR A 1 68 ? -0.989 3.321 12.395 1.00 87.69 68 THR A C 1
ATOM 559 O O . THR A 1 68 ? -1.424 3.874 11.389 1.00 87.69 68 THR A O 1
ATOM 562 N N . ASN A 1 69 ? -0.308 3.977 13.336 1.00 93.88 69 ASN A N 1
ATOM 563 C CA . ASN A 1 69 ? 0.080 5.368 13.155 1.00 93.88 69 ASN A CA 1
ATOM 564 C C . ASN A 1 69 ? 1.328 5.426 12.268 1.00 93.88 69 ASN A C 1
ATOM 566 O O . ASN A 1 69 ? 2.408 5.017 12.691 1.00 93.88 69 ASN A O 1
ATOM 570 N N . SER A 1 70 ? 1.188 5.912 11.037 1.00 92.56 70 SER A N 1
ATOM 571 C CA . SER A 1 70 ? 2.314 6.024 10.100 1.00 92.56 70 SER A CA 1
ATOM 572 C C . SER A 1 70 ? 3.246 7.193 10.419 1.00 92.56 70 SER A C 1
ATOM 574 O O . SER A 1 70 ? 4.337 7.257 9.852 1.00 92.56 70 SER A O 1
ATOM 576 N N . HIS A 1 71 ? 2.823 8.134 11.278 1.00 93.25 71 HIS A N 1
ATOM 577 C CA . HIS A 1 71 ? 3.520 9.397 11.571 1.00 93.25 71 HIS A CA 1
ATOM 578 C C . HIS A 1 71 ? 3.815 10.266 10.331 1.00 93.25 71 HIS A C 1
ATOM 580 O O . HIS A 1 71 ? 4.636 11.182 10.386 1.00 93.25 71 HIS A O 1
ATOM 586 N N . ARG A 1 72 ? 3.184 9.951 9.195 1.00 92.88 72 ARG A N 1
ATOM 587 C CA . ARG A 1 72 ? 3.321 10.626 7.899 1.00 92.88 72 ARG A CA 1
ATOM 588 C C . ARG A 1 72 ? 2.043 10.433 7.101 1.00 92.88 72 ARG A C 1
ATOM 590 O O . ARG A 1 72 ? 1.470 9.345 7.144 1.00 92.88 72 ARG A O 1
ATOM 597 N N . GLN A 1 73 ? 1.650 11.438 6.329 1.00 95.31 73 GLN A N 1
ATOM 598 C CA . GLN A 1 73 ? 0.462 11.352 5.485 1.00 95.31 73 GLN A CA 1
ATOM 599 C C . GLN A 1 73 ? 0.634 10.273 4.401 1.00 95.31 73 GLN A C 1
ATOM 601 O O . GLN A 1 73 ? 1.556 10.358 3.591 1.00 95.31 73 GLN A O 1
ATOM 606 N N . MET A 1 74 ? -0.247 9.267 4.367 1.00 96.75 74 MET A N 1
ATOM 607 C CA . MET A 1 74 ? -0.136 8.111 3.460 1.00 96.75 74 MET A CA 1
ATOM 608 C C . MET A 1 74 ? -1.267 8.017 2.435 1.00 96.75 74 MET A C 1
ATOM 610 O O . MET A 1 74 ? -1.102 7.395 1.387 1.00 96.75 74 MET A O 1
ATOM 614 N N . LEU A 1 75 ? -2.417 8.628 2.699 1.00 96.38 75 LEU A N 1
ATOM 615 C CA . LEU A 1 75 ? -3.603 8.539 1.861 1.00 96.38 75 LEU A CA 1
ATOM 616 C C . LEU A 1 75 ? -3.349 8.994 0.414 1.00 96.38 75 LEU A C 1
ATOM 618 O O . LEU A 1 75 ? -3.719 8.231 -0.480 1.00 96.38 75 LEU A O 1
ATOM 622 N N . PRO A 1 76 ? -2.688 10.141 0.141 1.00 96.56 76 PRO A N 1
ATOM 623 C CA . PRO A 1 76 ? -2.349 10.522 -1.230 1.00 96.56 76 PRO A CA 1
ATOM 624 C C . PRO A 1 76 ? -1.477 9.467 -1.921 1.00 96.56 76 PRO A C 1
ATOM 626 O O . PRO A 1 76 ? -1.746 9.085 -3.057 1.00 96.56 76 PRO A O 1
ATOM 629 N N . THR A 1 77 ? -0.492 8.916 -1.206 1.00 96.88 77 THR A N 1
ATOM 630 C CA . THR A 1 77 ? 0.378 7.846 -1.708 1.00 96.88 77 THR A CA 1
ATOM 631 C C . THR A 1 77 ? -0.423 6.609 -2.099 1.00 96.88 77 THR A C 1
ATOM 633 O O . THR A 1 77 ? -0.305 6.111 -3.219 1.00 96.88 77 THR A O 1
ATOM 636 N N . TYR A 1 78 ? -1.301 6.139 -1.212 1.00 97.62 78 TYR A N 1
ATOM 637 C CA . TYR A 1 78 ? -2.142 4.978 -1.480 1.00 97.62 78 TYR A CA 1
ATOM 638 C C . TYR A 1 78 ? -3.135 5.224 -2.615 1.00 97.62 78 TYR A C 1
ATOM 640 O O . TYR A 1 78 ? -3.415 4.299 -3.373 1.00 97.62 78 TYR A O 1
ATOM 648 N N . GLN A 1 79 ? -3.666 6.440 -2.75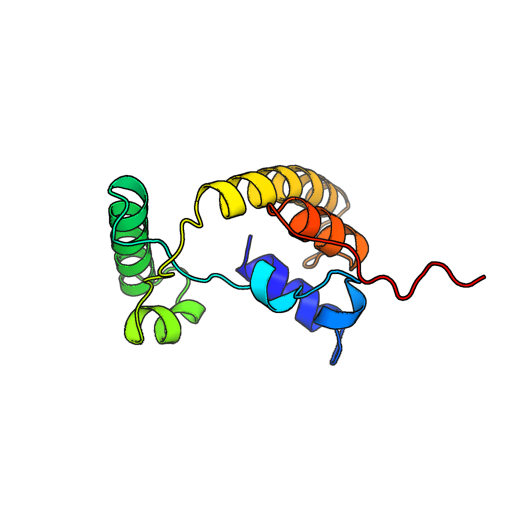5 1.00 97.62 79 GLN A N 1
ATOM 649 C CA . GLN A 1 79 ? -4.578 6.799 -3.841 1.00 97.62 79 GLN A CA 1
ATOM 650 C C . GLN A 1 79 ? -3.884 6.761 -5.204 1.00 97.62 79 GLN A C 1
ATOM 652 O O . GLN A 1 79 ? -4.428 6.154 -6.129 1.00 97.62 79 GLN A O 1
ATOM 657 N N . SER A 1 80 ? -2.679 7.325 -5.320 1.00 97.69 80 SER A N 1
ATOM 658 C CA . SER A 1 80 ? -1.903 7.283 -6.565 1.00 97.69 80 SER A CA 1
ATOM 659 C C . SER A 1 80 ? -1.557 5.847 -6.962 1.00 97.69 80 SER A C 1
ATOM 661 O O . SER A 1 80 ? -1.833 5.425 -8.088 1.00 97.69 80 SER A O 1
ATOM 663 N N . MET A 1 81 ? -1.066 5.047 -6.009 1.00 98.25 81 MET A N 1
ATOM 664 C CA . MET A 1 81 ? -0.807 3.619 -6.226 1.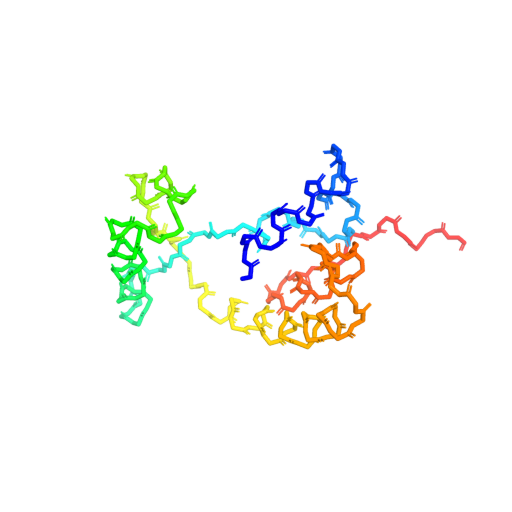00 98.25 81 MET A CA 1
ATOM 665 C C . MET A 1 81 ? -2.076 2.850 -6.611 1.00 98.25 81 MET A C 1
ATOM 667 O O . MET A 1 81 ? -2.049 2.014 -7.513 1.00 98.25 81 MET A O 1
ATOM 671 N N . LEU A 1 82 ? -3.208 3.136 -5.958 1.00 97.88 82 LEU A N 1
ATOM 672 C CA . LEU A 1 82 ? -4.485 2.484 -6.241 1.00 97.88 82 LEU A CA 1
ATOM 673 C C . LEU A 1 82 ? -4.982 2.797 -7.656 1.00 97.88 82 LEU A C 1
ATOM 675 O O . LEU A 1 82 ? -5.585 1.926 -8.287 1.00 97.88 82 LEU A O 1
ATOM 679 N N . GLY A 1 83 ? -4.729 4.006 -8.160 1.00 97.31 83 GLY A N 1
ATOM 680 C CA . GLY A 1 83 ? -5.007 4.384 -9.545 1.00 97.31 83 GLY A CA 1
ATOM 681 C C . GLY A 1 83 ? -4.278 3.477 -10.536 1.00 97.31 83 GLY A C 1
ATOM 682 O O . GLY A 1 83 ? -4.922 2.837 -11.368 1.00 97.31 83 GLY A O 1
ATOM 683 N N . ALA A 1 84 ? -2.959 3.341 -10.383 1.00 97.06 84 ALA A N 1
ATOM 684 C CA . ALA A 1 84 ? -2.142 2.460 -11.219 1.00 97.06 84 ALA A CA 1
ATOM 685 C C . ALA A 1 84 ? -2.534 0.979 -11.063 1.00 97.06 84 ALA A C 1
ATOM 687 O O . ALA A 1 84 ? -2.710 0.266 -12.054 1.00 97.06 84 ALA A O 1
ATOM 688 N N . PHE A 1 85 ? -2.759 0.529 -9.825 1.00 96.50 85 PHE A N 1
ATOM 689 C CA . PHE A 1 85 ? -3.174 -0.840 -9.519 1.00 96.50 85 PHE A CA 1
ATOM 690 C C . PHE A 1 85 ? -4.485 -1.215 -10.204 1.00 96.50 85 PHE A C 1
ATOM 692 O O . PHE A 1 85 ? -4.589 -2.313 -10.735 1.00 96.50 85 PHE A O 1
ATOM 699 N N . LYS A 1 86 ? -5.493 -0.335 -10.213 1.00 94.94 86 LYS A N 1
ATOM 700 C CA . LYS A 1 86 ? -6.795 -0.638 -10.831 1.00 94.94 86 LYS A CA 1
ATOM 701 C C . LYS A 1 86 ? -6.671 -0.945 -12.322 1.00 94.94 86 LYS A C 1
ATOM 703 O O . LYS A 1 86 ? -7.355 -1.851 -12.795 1.00 94.94 86 LYS A O 1
ATOM 708 N N . SER A 1 87 ? -5.826 -0.211 -13.044 1.00 92.56 87 SER A N 1
ATOM 709 C CA . SER A 1 87 ? -5.596 -0.436 -14.475 1.00 92.56 87 SER A CA 1
ATOM 710 C C . SER A 1 87 ? -4.897 -1.773 -14.713 1.00 92.56 87 SER A C 1
ATOM 712 O O . SER A 1 87 ? -5.427 -2.623 -15.424 1.00 92.56 87 SER A O 1
ATOM 714 N N . VAL A 1 88 ? -3.784 -1.999 -14.014 1.00 92.88 88 VAL A N 1
ATOM 715 C CA . VAL A 1 88 ? -2.986 -3.232 -14.094 1.00 92.88 88 VAL A CA 1
ATOM 716 C C . VAL A 1 88 ? -3.801 -4.468 -13.694 1.00 92.88 88 VAL A C 1
ATOM 718 O O . VAL A 1 88 ? -3.818 -5.476 -14.395 1.00 92.88 88 VAL A O 1
ATOM 721 N N . TRP A 1 89 ? -4.529 -4.393 -12.580 1.00 91.25 89 TRP A N 1
ATOM 722 C CA . TRP A 1 89 ? -5.329 -5.507 -12.073 1.00 91.25 89 TRP A CA 1
ATOM 723 C C . TRP A 1 89 ? -6.466 -5.875 -13.025 1.00 91.25 89 TRP A C 1
ATOM 725 O O . TRP A 1 89 ? -6.762 -7.050 -13.220 1.00 91.25 89 TRP A O 1
ATOM 735 N N . ARG A 1 90 ? -7.094 -4.879 -13.660 1.00 90.06 90 ARG A N 1
ATOM 736 C CA . ARG A 1 90 ? -8.150 -5.117 -14.648 1.00 90.06 90 ARG A CA 1
ATOM 737 C C . ARG A 1 90 ? -7.626 -5.889 -15.859 1.00 90.06 90 ARG A C 1
ATOM 739 O O . ARG A 1 90 ? -8.326 -6.772 -16.347 1.00 90.06 90 ARG A O 1
ATOM 746 N N . GLU A 1 91 ? -6.427 -5.566 -16.336 1.00 86.81 91 GLU A N 1
ATOM 747 C CA . GLU A 1 91 ? -5.771 -6.294 -17.429 1.00 86.81 91 GLU A CA 1
ATOM 748 C C . GLU A 1 91 ? -5.408 -7.722 -17.007 1.00 86.81 91 GLU A C 1
ATOM 750 O O . GLU A 1 91 ? -5.754 -8.672 -17.709 1.00 86.81 91 GLU A O 1
ATOM 755 N N . ALA A 1 92 ? -4.818 -7.891 -15.820 1.00 85.19 92 ALA A N 1
ATOM 756 C CA . ALA A 1 92 ? -4.445 -9.200 -15.282 1.00 85.19 92 ALA A CA 1
ATOM 757 C C . ALA A 1 92 ? -5.650 -10.145 -15.108 1.00 85.19 92 ALA A C 1
ATOM 759 O O . ALA A 1 92 ? -5.569 -11.327 -15.448 1.00 85.19 92 ALA A O 1
ATOM 760 N N . VAL A 1 93 ? -6.785 -9.625 -14.626 1.00 83.88 93 VAL A N 1
ATOM 761 C CA . VAL A 1 93 ? -8.023 -10.404 -14.457 1.00 83.88 93 VAL A CA 1
ATOM 762 C C . VAL A 1 93 ? -8.634 -10.784 -15.808 1.00 83.88 93 VAL A C 1
ATOM 764 O O . VAL A 1 93 ? -9.060 -11.924 -15.981 1.00 83.88 93 VAL A O 1
ATOM 767 N N . ARG A 1 94 ? -8.654 -9.867 -16.786 1.00 78.38 94 ARG A N 1
ATOM 768 C CA . ARG A 1 94 ? -9.191 -10.139 -18.135 1.00 78.38 94 ARG A CA 1
ATOM 769 C C . ARG A 1 94 ? -8.344 -11.130 -18.930 1.00 78.38 94 ARG A C 1
ATOM 771 O O . ARG A 1 94 ? -8.897 -11.884 -19.718 1.00 78.38 94 ARG A O 1
ATOM 778 N N . GLY A 1 95 ? -7.032 -11.152 -18.709 1.00 68.50 95 GLY A N 1
ATOM 779 C CA . GLY A 1 95 ? -6.086 -12.038 -19.392 1.00 68.50 95 GLY A CA 1
ATOM 780 C C . GLY A 1 95 ? -6.102 -13.503 -18.940 1.00 68.50 95 GLY A C 1
ATOM 781 O O . GLY A 1 95 ? -5.107 -14.190 -19.147 1.00 68.50 95 GLY A O 1
ATOM 782 N N . GLY A 1 96 ? -7.178 -13.983 -18.306 1.00 62.53 96 GLY A N 1
ATOM 783 C CA . GLY A 1 96 ? -7.315 -15.392 -17.913 1.00 62.53 96 GLY A CA 1
ATOM 784 C C . GLY A 1 96 ? -6.927 -15.7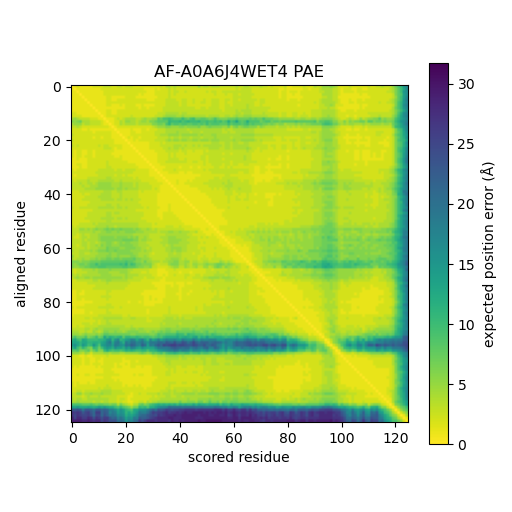16 -16.467 1.00 62.53 96 GLY A C 1
ATOM 785 O O . GLY A 1 96 ? -6.616 -16.863 -16.170 1.00 62.53 96 GLY A O 1
ATOM 786 N N . GLY A 1 97 ? -6.969 -14.739 -15.554 1.00 59.28 97 GLY A N 1
ATOM 787 C CA . GLY A 1 97 ? -6.950 -15.022 -14.114 1.00 59.28 97 GLY A CA 1
ATOM 788 C C . GLY A 1 97 ? -5.569 -15.271 -13.510 1.00 59.28 97 GLY A C 1
ATOM 789 O O . GLY A 1 97 ? -5.425 -16.145 -12.659 1.00 59.28 97 GLY A O 1
ATOM 790 N N . ARG A 1 98 ? -4.544 -14.496 -13.896 1.00 63.84 98 ARG A N 1
ATOM 791 C CA . ARG A 1 98 ? -3.275 -14.535 -13.153 1.00 63.84 98 ARG A CA 1
ATOM 792 C C . ARG A 1 98 ? -3.529 -14.149 -11.696 1.00 63.84 98 ARG A C 1
ATOM 794 O O . ARG A 1 98 ? -3.992 -13.047 -11.408 1.00 63.84 98 ARG A O 1
ATOM 801 N N . SER A 1 99 ? -3.186 -15.052 -10.782 1.00 73.88 99 SER A N 1
ATOM 802 C CA . SER A 1 99 ? -3.298 -14.850 -9.331 1.00 73.88 99 SER A CA 1
ATOM 803 C C . SER A 1 99 ? -2.312 -13.802 -8.802 1.00 73.88 99 SER A C 1
ATOM 805 O O . SER A 1 99 ? -2.457 -13.334 -7.673 1.00 73.88 99 SER A O 1
ATOM 807 N N . HIS A 1 100 ? -1.309 -13.444 -9.611 1.00 86.38 100 HIS A N 1
ATOM 808 C CA . HIS A 1 100 ? -0.211 -12.554 -9.257 1.00 86.38 100 HIS A CA 1
ATOM 809 C C . HIS A 1 100 ? 0.153 -11.592 -10.399 1.00 86.38 100 HIS A C 1
ATOM 811 O O . HIS A 1 100 ? -0.113 -11.839 -11.578 1.00 86.38 100 HIS A O 1
ATOM 817 N N . LEU A 1 101 ? 0.778 -10.480 -10.026 1.00 93.00 101 LEU A N 1
ATOM 818 C CA . LEU A 1 101 ? 1.292 -9.445 -10.918 1.00 93.00 101 LEU A CA 1
ATOM 819 C C . LEU A 1 101 ? 2.744 -9.736 -11.316 1.00 93.00 101 LEU A C 1
ATOM 821 O O . LEU A 1 101 ? 3.483 -10.374 -10.569 1.00 93.00 101 LEU A O 1
ATOM 825 N N . SER A 1 102 ? 3.160 -9.265 -12.494 1.00 93.69 102 SER A N 1
ATOM 826 C CA . SER A 1 102 ? 4.565 -9.337 -12.914 1.00 93.69 102 SER A CA 1
ATOM 827 C C . SER A 1 102 ? 5.427 -8.282 -12.205 1.00 93.69 102 SER A C 1
ATOM 829 O O . SER A 1 102 ? 4.909 -7.288 -11.695 1.00 93.69 102 SER A O 1
ATOM 831 N N . ALA A 1 103 ? 6.755 -8.427 -12.240 1.00 95.19 103 ALA A N 1
ATOM 832 C CA . ALA A 1 103 ? 7.672 -7.406 -11.720 1.00 95.19 103 ALA A CA 1
ATOM 833 C C . ALA A 1 103 ? 7.453 -6.023 -12.372 1.00 95.19 103 ALA A C 1
ATOM 835 O O . ALA A 1 103 ? 7.443 -5.004 -11.686 1.00 95.19 103 ALA A O 1
ATOM 836 N N . LYS A 1 104 ? 7.174 -5.981 -13.686 1.00 95.00 104 LYS A N 1
ATOM 837 C CA . LYS A 1 104 ? 6.869 -4.733 -14.414 1.00 95.00 104 LYS A CA 1
ATOM 838 C C . LYS A 1 104 ? 5.561 -4.089 -13.948 1.00 95.00 104 LYS A C 1
ATOM 840 O O . LYS A 1 104 ? 5.466 -2.866 -13.870 1.00 95.00 104 LYS A O 1
ATOM 845 N N . ASP A 1 105 ? 4.556 -4.899 -13.637 1.00 95.69 105 ASP A N 1
ATOM 846 C CA . ASP A 1 105 ? 3.271 -4.432 -13.115 1.00 95.69 105 ASP A CA 1
ATOM 847 C C . ASP A 1 105 ? 3.416 -3.854 -11.708 1.00 95.69 105 ASP A C 1
ATOM 849 O O . ASP A 1 105 ? 2.919 -2.763 -11.425 1.00 95.69 105 ASP A O 1
ATOM 853 N N . LEU A 1 106 ? 4.159 -4.552 -10.846 1.00 96.94 106 LEU A N 1
ATOM 854 C CA . LEU A 1 106 ? 4.507 -4.068 -9.515 1.00 96.94 106 LEU A CA 1
ATOM 855 C C . LEU A 1 106 ? 5.298 -2.761 -9.600 1.00 96.94 106 LEU A C 1
ATOM 857 O O . LEU A 1 106 ? 4.940 -1.803 -8.920 1.00 96.94 106 LEU A O 1
ATOM 861 N N . GLN A 1 107 ? 6.283 -2.668 -10.496 1.00 97.50 107 GLN A N 1
ATOM 862 C CA . GLN A 1 107 ? 7.059 -1.448 -10.711 1.00 97.50 107 GLN A CA 1
ATOM 863 C C . GLN A 1 107 ? 6.155 -0.258 -11.061 1.00 97.50 107 GLN A C 1
ATOM 865 O O . GLN A 1 107 ? 6.275 0.797 -10.443 1.00 97.50 107 GLN A O 1
ATOM 870 N N . LYS A 1 108 ? 5.210 -0.420 -11.999 1.00 97.19 108 LYS A N 1
ATOM 871 C CA . LYS A 1 108 ? 4.245 0.638 -12.357 1.00 97.19 108 LYS A CA 1
ATOM 872 C C . LYS A 1 108 ? 3.425 1.103 -11.152 1.00 97.19 108 LYS A C 1
ATOM 874 O O . LYS A 1 108 ? 3.193 2.298 -10.996 1.00 97.19 108 LYS A O 1
ATOM 879 N N . ILE A 1 109 ? 2.982 0.169 -10.311 1.00 97.81 109 ILE A N 1
ATOM 880 C CA . ILE A 1 109 ? 2.191 0.483 -9.116 1.00 97.81 109 ILE A CA 1
ATOM 881 C C . ILE A 1 109 ? 3.032 1.245 -8.094 1.00 97.81 109 ILE A C 1
ATOM 883 O O . ILE A 1 109 ? 2.565 2.249 -7.561 1.00 97.81 109 ILE A O 1
ATOM 887 N N . LEU A 1 110 ? 4.256 0.786 -7.819 1.00 97.81 110 LEU A N 1
ATOM 888 C CA . LEU A 1 110 ? 5.118 1.414 -6.818 1.00 97.81 110 LEU A CA 1
ATOM 889 C C . LEU A 1 110 ? 5.622 2.786 -7.279 1.00 97.81 110 LEU A C 1
ATOM 891 O O . LEU A 1 110 ? 5.627 3.713 -6.480 1.00 97.81 110 LEU A O 1
ATOM 895 N N . LEU A 1 111 ? 5.955 2.959 -8.562 1.00 97.94 111 LEU A N 1
ATOM 896 C CA . LEU A 1 111 ? 6.376 4.253 -9.120 1.00 97.94 111 LEU A CA 1
ATOM 897 C C . LEU A 1 111 ? 5.266 5.314 -9.130 1.00 97.94 111 LEU A C 1
ATOM 899 O O . LEU A 1 111 ? 5.561 6.497 -9.257 1.00 97.94 111 LEU A O 1
ATOM 903 N N . ALA A 1 112 ? 3.999 4.922 -8.978 1.00 97.75 112 ALA A N 1
ATOM 904 C CA . ALA A 1 112 ? 2.911 5.880 -8.802 1.00 97.75 112 ALA A CA 1
ATOM 905 C C . ALA A 1 112 ? 2.914 6.525 -7.403 1.00 97.75 112 ALA A C 1
ATOM 907 O O . ALA A 1 112 ? 2.253 7.543 -7.197 1.00 97.75 112 ALA A O 1
ATOM 908 N N . ALA A 1 113 ? 3.627 5.951 -6.429 1.00 96.94 113 ALA A N 1
ATOM 909 C CA . ALA A 1 113 ? 3.793 6.572 -5.126 1.00 96.94 113 ALA A CA 1
ATOM 910 C C . ALA A 1 113 ? 4.655 7.847 -5.239 1.00 96.94 113 ALA A C 1
ATOM 912 O O . ALA A 1 113 ? 5.731 7.808 -5.842 1.00 96.94 113 ALA A O 1
ATOM 913 N N . PRO A 1 114 ? 4.243 8.976 -4.632 1.00 94.88 114 PRO A N 1
ATOM 914 C CA . PRO A 1 114 ? 5.057 10.185 -4.608 1.00 94.88 114 PRO A CA 1
ATOM 915 C C . PRO A 1 114 ? 6.449 9.924 -4.017 1.00 94.88 114 PRO A C 1
ATOM 917 O O . PRO A 1 114 ? 6.576 9.364 -2.928 1.00 94.88 114 PRO A O 1
ATOM 920 N N . GLY A 1 115 ? 7.490 10.339 -4.742 1.00 92.38 115 GLY A N 1
ATOM 921 C CA . GLY A 1 115 ? 8.888 10.162 -4.338 1.00 92.38 115 GLY A CA 1
ATOM 922 C C . GLY A 1 115 ? 9.487 8.780 -4.630 1.00 92.38 115 GLY A C 1
ATOM 923 O O . GLY A 1 115 ? 10.670 8.583 -4.358 1.00 92.38 115 GLY A O 1
ATOM 924 N N . ALA A 1 116 ? 8.725 7.837 -5.195 1.00 95.00 116 ALA A N 1
ATOM 925 C CA . ALA A 1 116 ? 9.284 6.579 -5.680 1.00 95.00 116 ALA A CA 1
ATOM 926 C C . ALA A 1 116 ? 10.160 6.807 -6.920 1.00 95.00 116 ALA A C 1
ATOM 928 O O . ALA A 1 116 ? 9.866 7.642 -7.776 1.00 95.00 116 ALA A O 1
ATOM 929 N N . GLN A 1 117 ? 11.251 6.051 -7.017 1.00 95.56 117 GLN A N 1
ATOM 930 C CA . GLN A 1 117 ? 12.229 6.151 -8.098 1.00 95.56 117 GLN A CA 1
ATOM 931 C C . GLN A 1 117 ? 12.669 4.752 -8.517 1.00 95.56 117 GLN A C 1
ATOM 933 O O . GLN A 1 117 ? 12.686 3.834 -7.697 1.00 95.56 117 GLN A O 1
ATOM 938 N N . ARG A 1 118 ? 13.050 4.587 -9.786 1.00 93.88 118 ARG A N 1
ATOM 939 C CA . ARG A 1 118 ? 13.674 3.343 -10.249 1.00 93.88 118 ARG A CA 1
ATOM 940 C C . ARG A 1 118 ? 15.032 3.151 -9.575 1.00 93.88 118 ARG A C 1
ATOM 942 O O . ARG A 1 118 ? 15.734 4.128 -9.292 1.00 93.88 118 ARG A O 1
ATOM 949 N N . ASP A 1 119 ? 15.399 1.899 -9.339 1.00 87.38 119 ASP A N 1
ATOM 950 C CA . ASP A 1 119 ? 16.779 1.567 -9.000 1.00 87.38 119 ASP A CA 1
ATOM 951 C C . ASP A 1 119 ? 17.662 1.862 -10.216 1.00 87.38 119 ASP A C 1
ATOM 953 O O . ASP A 1 119 ? 17.358 1.455 -11.334 1.00 87.38 119 ASP A O 1
ATOM 957 N N . GLY A 1 120 ? 18.728 2.638 -10.011 1.00 67.12 120 GLY A N 1
ATOM 958 C CA . GLY A 1 120 ? 19.605 3.125 -11.085 1.00 67.12 120 GLY A CA 1
ATOM 959 C C . GLY A 1 120 ? 20.517 2.053 -11.690 1.00 67.12 120 GLY A C 1
ATOM 960 O O . GLY A 1 120 ? 21.421 2.380 -12.447 1.00 67.12 120 GLY A O 1
ATOM 961 N N . THR A 1 121 ? 20.312 0.782 -11.360 1.00 57.28 121 THR A N 1
ATOM 962 C CA . THR A 1 121 ? 21.174 -0.348 -11.727 1.00 57.28 121 THR A CA 1
ATOM 963 C C . THR A 1 121 ? 20.903 -0.898 -13.136 1.00 57.28 121 THR A C 1
ATOM 965 O O . THR A 1 121 ? 21.198 -2.057 -13.405 1.00 57.28 121 THR A O 1
ATOM 968 N N . GLY A 1 122 ? 20.323 -0.092 -14.035 1.00 48.12 122 GLY A N 1
ATOM 969 C CA . GLY A 1 122 ? 19.861 -0.536 -15.358 1.00 48.12 122 GLY A CA 1
ATOM 970 C C . GLY A 1 122 ? 20.273 0.317 -16.561 1.00 48.12 122 GLY A C 1
ATOM 971 O O . GLY A 1 122 ? 19.843 -0.015 -17.656 1.00 48.12 122 GLY A O 1
ATOM 972 N N . ASP A 1 123 ? 21.091 1.362 -16.385 1.00 43.19 123 ASP A N 1
ATOM 973 C CA . ASP A 1 123 ? 21.630 2.182 -17.491 1.00 43.19 123 ASP A CA 1
ATOM 974 C C . ASP A 1 123 ? 23.171 2.118 -17.524 1.00 43.19 123 ASP A C 1
ATOM 976 O O . ASP A 1 123 ? 23.871 3.128 -17.457 1.00 43.19 123 ASP A O 1
ATOM 980 N N . GLN A 1 124 ? 23.718 0.904 -17.596 1.00 36.66 124 GLN A N 1
ATOM 981 C CA . GLN A 1 124 ? 25.066 0.674 -18.122 1.00 36.66 124 GLN A CA 1
ATOM 982 C C . GLN A 1 124 ? 24.995 -0.477 -19.128 1.00 36.66 124 GLN A C 1
ATOM 984 O O . GLN A 1 124 ? 25.114 -1.646 -18.762 1.00 36.66 124 GLN A O 1
ATOM 989 N N . ALA A 1 125 ? 24.742 -0.122 -20.385 1.00 36.28 125 ALA A N 1
ATOM 990 C CA . ALA A 1 125 ? 25.015 -0.929 -21.567 1.00 36.28 125 ALA A CA 1
ATOM 991 C C . ALA A 1 125 ? 25.673 -0.021 -22.609 1.00 36.28 125 ALA A C 1
ATOM 993 O O . ALA A 1 125 ? 25.208 1.136 -22.735 1.00 36.28 125 ALA A O 1
#

InterPro domains:
  IPR005587 Uncharacterised protein family UPF0304, YfbU [PF03887] (1-111)
  IPR023146 YfbU, alpha-helical bundle domain superfamily [G3DSA:1.10.3190.10] (1-112)

Sequence (125 aa):
MFRVIHFSVEALGENGWDAIGVKNAEWFGKFKGFDHQRERESQMAGYTKYLVKSGRWTEQEKLVKKGTNSHRQMLPTYQSMLGAFKSVWREAVRGGGRSHLSAKDLQKILLAAPGAQRDGTGDQA

Organism: Corynebacterium diphtheriae (NCBI:txid1717)